Protein AF-A0A832VW55-F1 (afdb_monomer_lite)

Foldseek 3Di:
DDDPDDPPDAPQWDDDPDPPDDTDDGDPPPDWFPDKDWDDDPDPVCVVVVVVVLSVVCRHPVQWDWDQDPVVRTIMITHND

Structure (mmCIF, N/CA/C/O backbone):
data_AF-A0A832VW55-F1
#
_entry.id   AF-A0A832VW55-F1
#
loop_
_atom_site.group_PDB
_atom_site.id
_atom_site.type_symbol
_atom_site.label_atom_id
_atom_site.label_alt_id
_atom_site.label_comp_id
_atom_site.label_asym_id
_atom_site.label_entity_id
_atom_site.label_seq_id
_atom_site.pdbx_PDB_ins_code
_atom_site.Cartn_x
_atom_site.Cartn_y
_atom_site.Cartn_z
_atom_site.occupancy
_atom_site.B_iso_or_equiv
_atom_site.auth_seq_id
_atom_site.auth_comp_id
_atom_site.auth_asym_id
_atom_site.auth_atom_id
_atom_site.pdbx_PDB_model_num
ATOM 1 N N . PRO A 1 1 ? 7.788 11.865 -19.862 1.00 59.84 1 PRO A N 1
ATOM 2 C CA . PRO A 1 1 ? 6.536 11.237 -20.354 1.00 59.84 1 PRO A CA 1
ATOM 3 C C . PRO A 1 1 ? 5.971 10.287 -19.293 1.00 59.84 1 PRO A C 1
ATOM 5 O O . PRO A 1 1 ? 6.737 9.503 -18.744 1.00 59.84 1 PRO A O 1
ATOM 8 N N . ALA A 1 2 ? 4.678 10.385 -18.982 1.00 76.88 2 ALA A N 1
ATOM 9 C CA . ALA A 1 2 ? 3.989 9.466 -18.076 1.00 76.88 2 ALA A CA 1
ATOM 10 C C . ALA A 1 2 ? 3.062 8.553 -18.889 1.00 76.88 2 ALA A C 1
ATOM 12 O O . ALA A 1 2 ? 2.439 9.010 -19.849 1.00 76.88 2 ALA A O 1
ATOM 13 N N . LEU A 1 3 ? 2.996 7.273 -18.526 1.00 82.12 3 LEU A N 1
ATOM 14 C CA . LEU A 1 3 ? 2.092 6.299 -19.136 1.00 82.12 3 LEU A CA 1
ATOM 15 C C . LEU A 1 3 ? 0.806 6.226 -18.307 1.00 82.12 3 LEU A C 1
ATOM 17 O O . LEU A 1 3 ? 0.866 6.096 -17.087 1.00 82.12 3 LEU A O 1
ATOM 21 N N . LEU A 1 4 ? -0.349 6.307 -18.969 1.00 84.12 4 LEU A N 1
ATOM 22 C CA . LEU A 1 4 ? -1.664 6.195 -18.335 1.00 84.12 4 LEU A CA 1
ATOM 23 C C . LEU A 1 4 ? -2.260 4.805 -18.605 1.00 84.12 4 LEU A C 1
ATOM 25 O O . LEU A 1 4 ? -2.089 4.265 -19.695 1.00 84.12 4 LEU A O 1
ATOM 29 N N . GLY A 1 5 ? -2.991 4.246 -17.636 1.00 83.62 5 GLY A N 1
ATOM 30 C CA . GLY A 1 5 ? -3.730 2.984 -17.801 1.00 83.62 5 GLY A CA 1
ATOM 31 C C . GLY A 1 5 ? -2.969 1.716 -17.402 1.00 83.62 5 GLY A C 1
ATOM 32 O O . GLY A 1 5 ? -3.467 0.613 -17.610 1.00 83.62 5 GLY A O 1
ATOM 33 N N . LEU A 1 6 ? -1.785 1.849 -16.802 1.00 80.31 6 LEU A N 1
ATOM 34 C CA . LEU A 1 6 ? -1.033 0.720 -16.261 1.00 80.31 6 LEU A CA 1
ATOM 35 C C . LEU A 1 6 ? -1.550 0.364 -14.863 1.00 80.31 6 LEU A C 1
ATOM 37 O O . LEU A 1 6 ? -1.262 1.053 -13.891 1.00 80.31 6 LEU A O 1
ATOM 41 N N . ILE A 1 7 ? -2.322 -0.716 -14.773 1.00 74.00 7 ILE A N 1
ATOM 42 C CA . ILE A 1 7 ? -2.950 -1.173 -13.521 1.00 74.00 7 ILE A CA 1
ATOM 43 C C . ILE A 1 7 ? -2.017 -2.021 -12.638 1.00 74.00 7 ILE A C 1
ATOM 45 O O . ILE A 1 7 ? -2.116 -1.994 -11.409 1.00 74.00 7 ILE A O 1
ATOM 49 N N . GLU A 1 8 ? -1.104 -2.765 -13.261 1.00 76.94 8 GLU A N 1
ATOM 50 C CA . GLU A 1 8 ? -0.201 -3.700 -12.575 1.00 76.94 8 GLU A CA 1
ATOM 51 C C . GLU A 1 8 ? 1.201 -3.133 -12.353 1.00 76.94 8 GLU A C 1
ATOM 53 O O . GLU A 1 8 ? 1.956 -3.670 -11.545 1.00 76.94 8 GLU A O 1
ATOM 58 N N . ALA A 1 9 ? 1.544 -2.034 -13.029 1.00 78.44 9 ALA A N 1
ATOM 59 C CA . ALA A 1 9 ? 2.832 -1.391 -12.833 1.00 78.44 9 ALA A CA 1
ATOM 60 C C . ALA A 1 9 ? 2.913 -0.771 -11.431 1.00 78.44 9 ALA A C 1
ATOM 62 O O . ALA A 1 9 ? 1.950 -0.193 -10.914 1.00 78.44 9 ALA A O 1
ATOM 63 N N . ARG A 1 10 ? 4.087 -0.891 -10.820 1.00 75.50 10 ARG A N 1
ATOM 64 C CA . ARG A 1 10 ? 4.427 -0.302 -9.522 1.00 75.50 10 ARG A CA 1
ATOM 65 C C . ARG A 1 10 ? 5.701 0.526 -9.635 1.00 75.50 10 ARG A C 1
ATOM 67 O O . ARG A 1 10 ? 6.482 0.366 -10.577 1.00 75.50 10 ARG A O 1
ATOM 74 N N . ALA A 1 11 ? 5.919 1.404 -8.661 1.00 75.00 11 ALA A N 1
ATOM 75 C CA . ALA A 1 11 ? 7.168 2.146 -8.549 1.00 75.00 11 ALA A CA 1
ATOM 76 C C . ALA A 1 11 ? 8.372 1.184 -8.489 1.00 75.00 11 ALA A C 1
ATOM 78 O O . ALA A 1 11 ? 8.302 0.119 -7.880 1.00 75.00 11 ALA A O 1
ATOM 79 N N . GLY A 1 12 ? 9.465 1.543 -9.166 1.00 77.06 12 GLY A N 1
ATOM 80 C CA . GLY A 1 12 ? 10.683 0.726 -9.216 1.00 77.06 12 GLY A CA 1
ATOM 81 C C . GLY A 1 12 ? 10.658 -0.452 -10.196 1.00 77.06 12 GLY A C 1
ATOM 82 O O . GLY A 1 12 ? 11.653 -1.167 -10.289 1.00 77.06 12 GLY A O 1
ATOM 83 N N . GLN A 1 13 ? 9.569 -0.664 -10.943 1.00 79.94 13 GLN A N 1
ATOM 84 C CA . GLN A 1 13 ? 9.506 -1.706 -11.971 1.00 79.94 13 GLN A CA 1
ATOM 85 C C . GLN A 1 13 ? 9.991 -1.213 -13.339 1.00 79.94 13 GLN A C 1
ATOM 87 O O . GLN A 1 13 ? 9.797 -0.060 -13.721 1.00 79.94 13 GLN A O 1
ATOM 92 N N . THR A 1 14 ? 10.592 -2.125 -14.105 1.00 84.38 14 THR A N 1
ATOM 93 C CA . THR A 1 14 ? 10.991 -1.889 -15.499 1.00 84.38 14 THR A CA 1
ATOM 94 C C . THR A 1 14 ? 9.927 -2.453 -16.440 1.00 84.38 14 THR A C 1
ATOM 96 O O . THR A 1 14 ? 9.572 -3.624 -16.327 1.00 84.38 14 THR A O 1
ATOM 99 N N . LEU A 1 15 ? 9.438 -1.645 -17.387 1.00 84.69 15 LEU A N 1
ATOM 100 C CA . LEU A 1 15 ? 8.472 -2.065 -18.411 1.00 84.69 15 LEU A CA 1
ATOM 101 C C . LEU A 1 15 ? 9.166 -2.195 -19.769 1.00 84.69 15 LEU A C 1
ATOM 103 O O . LEU A 1 15 ? 9.821 -1.259 -20.224 1.00 84.69 15 LEU A O 1
ATOM 107 N N . SER A 1 16 ? 8.998 -3.342 -20.426 1.00 85.62 16 SER A N 1
ATOM 108 C CA . SER A 1 16 ? 9.563 -3.621 -21.749 1.00 85.62 16 SER A CA 1
ATOM 109 C C . SER A 1 16 ? 8.596 -4.451 -22.588 1.00 85.62 16 SER A C 1
ATOM 111 O O . SER A 1 16 ? 7.920 -5.342 -22.080 1.00 85.62 16 SER A O 1
ATOM 113 N N . THR A 1 17 ? 8.548 -4.167 -23.888 1.00 86.31 17 THR A N 1
ATOM 114 C CA . THR A 1 17 ? 7.835 -4.975 -24.891 1.00 86.31 17 THR A CA 1
ATOM 115 C C . THR A 1 17 ? 8.674 -6.151 -25.400 1.00 86.31 17 THR A C 1
ATOM 117 O O . THR A 1 17 ? 8.137 -7.075 -26.008 1.00 86.31 17 THR A O 1
ATOM 120 N N . VAL A 1 18 ? 9.986 -6.126 -25.155 1.00 89.00 18 VAL A N 1
ATOM 121 C CA . VAL A 1 18 ? 10.941 -7.168 -25.545 1.00 89.00 18 VAL A CA 1
ATOM 122 C C . VAL A 1 18 ? 11.089 -8.157 -24.390 1.00 89.00 18 VAL A C 1
ATOM 124 O O . VAL A 1 18 ? 11.352 -7.746 -23.256 1.00 89.00 18 VAL A O 1
ATOM 127 N N . LYS A 1 19 ? 10.914 -9.452 -24.680 1.00 79.19 19 LYS A N 1
ATOM 128 C CA . LYS A 1 19 ? 11.187 -10.540 -23.727 1.00 79.19 19 LYS A CA 1
ATOM 129 C C . LYS A 1 19 ? 12.691 -10.609 -23.434 1.00 79.19 19 LYS A C 1
ATOM 131 O O . LYS A 1 19 ? 13.490 -10.311 -24.314 1.00 79.19 19 LYS A O 1
ATOM 136 N N . ASP A 1 20 ? 13.053 -10.976 -22.205 1.00 79.81 20 ASP A N 1
ATOM 137 C CA . ASP A 1 20 ? 14.447 -11.126 -21.747 1.00 79.81 20 ASP A CA 1
ATOM 138 C C . ASP A 1 20 ? 15.278 -9.827 -21.720 1.00 79.81 20 ASP A C 1
ATOM 140 O O . ASP A 1 20 ? 16.495 -9.834 -21.907 1.00 79.81 20 ASP A O 1
ATOM 144 N N . VAL A 1 21 ? 14.631 -8.686 -21.457 1.00 83.12 21 VAL A N 1
ATOM 145 C CA . VAL A 1 21 ? 15.345 -7.423 -21.224 1.00 83.12 21 VAL A CA 1
ATOM 146 C C . VAL A 1 21 ? 16.068 -7.451 -19.873 1.00 83.12 21 VAL A C 1
ATOM 148 O O . VAL A 1 21 ? 15.534 -7.940 -18.876 1.00 83.12 21 VAL A O 1
ATOM 151 N N . ALA A 1 22 ? 17.269 -6.872 -19.824 1.00 80.88 22 ALA A N 1
ATOM 152 C CA . ALA A 1 22 ? 17.970 -6.645 -18.567 1.00 80.88 22 ALA A CA 1
ATOM 153 C C . ALA A 1 22 ? 17.163 -5.674 -17.688 1.00 80.88 22 ALA A C 1
ATOM 155 O O . ALA A 1 22 ? 16.896 -4.538 -18.083 1.00 80.88 22 ALA A O 1
ATOM 156 N N . ILE A 1 23 ? 16.753 -6.136 -16.509 1.00 81.44 23 ILE A N 1
ATOM 157 C CA . ILE A 1 23 ? 15.984 -5.342 -15.547 1.00 81.44 23 ILE A CA 1
ATOM 158 C C . ILE A 1 23 ? 16.934 -4.331 -14.891 1.00 81.44 23 ILE A C 1
ATOM 160 O O . ILE A 1 23 ? 18.063 -4.682 -14.540 1.00 81.44 23 ILE A O 1
ATOM 164 N N . PHE A 1 24 ? 16.489 -3.085 -14.711 1.00 79.88 24 PHE A N 1
ATOM 165 C CA . PHE A 1 24 ? 17.213 -2.131 -13.869 1.00 79.88 24 PHE A CA 1
ATOM 166 C C . PHE A 1 24 ? 17.205 -2.595 -12.407 1.00 79.88 24 PHE A C 1
ATOM 168 O O . PHE A 1 24 ? 16.361 -3.399 -12.008 1.00 79.88 24 PHE A O 1
ATOM 175 N N . GLU A 1 25 ? 18.151 -2.108 -11.603 1.00 73.06 25 GLU A N 1
ATOM 176 C CA . GLU A 1 25 ? 18.244 -2.500 -10.197 1.00 73.06 25 GLU A CA 1
ATOM 177 C C . GLU A 1 25 ? 16.919 -2.219 -9.474 1.00 73.06 25 GLU A C 1
ATOM 179 O O . GLU A 1 25 ? 16.455 -1.080 -9.393 1.00 73.06 25 GLU A O 1
ATOM 184 N N . GLY A 1 26 ? 16.276 -3.294 -9.013 1.00 68.81 26 GLY A N 1
ATOM 185 C CA . GLY A 1 26 ? 14.984 -3.215 -8.350 1.00 68.81 26 GLY A CA 1
ATOM 186 C C . GLY A 1 26 ? 15.114 -2.505 -7.010 1.00 68.81 26 GLY A C 1
ATOM 187 O O . GLY A 1 26 ? 16.023 -2.794 -6.229 1.00 68.81 26 GLY A O 1
ATOM 188 N N . ILE A 1 27 ? 14.176 -1.605 -6.724 1.00 67.69 27 ILE A N 1
ATOM 189 C CA . ILE A 1 27 ? 14.105 -0.945 -5.422 1.00 67.69 27 ILE A CA 1
ATOM 190 C C . ILE A 1 27 ? 13.828 -2.020 -4.365 1.00 67.69 27 ILE A C 1
ATOM 192 O O . ILE A 1 27 ? 12.762 -2.636 -4.347 1.00 67.69 27 ILE A O 1
ATOM 196 N N . LYS A 1 28 ? 14.802 -2.271 -3.486 1.00 66.94 28 LYS A N 1
ATOM 197 C CA . LYS A 1 28 ? 14.597 -3.109 -2.303 1.00 66.94 28 LYS A CA 1
ATOM 198 C C . LYS A 1 28 ? 13.971 -2.253 -1.210 1.00 66.94 28 LYS A C 1
ATOM 200 O O . LYS A 1 28 ? 14.659 -1.480 -0.550 1.00 66.94 28 LYS A O 1
ATOM 205 N N . TYR A 1 29 ? 12.671 -2.416 -1.011 1.00 64.06 29 TYR A N 1
ATOM 206 C CA . TYR A 1 29 ? 11.950 -1.855 0.128 1.00 64.06 29 TYR A CA 1
ATOM 207 C C . TYR A 1 29 ? 12.291 -2.679 1.379 1.00 64.06 29 TYR A C 1
ATOM 209 O O . TYR A 1 29 ? 11.622 -3.656 1.696 1.00 64.06 29 TYR A O 1
ATOM 217 N N . VAL A 1 30 ? 13.416 -2.356 2.026 1.00 58.88 30 VAL A N 1
ATOM 218 C CA . VAL A 1 30 ? 13.917 -3.058 3.232 1.00 58.88 30 VAL A CA 1
ATOM 219 C C . VAL A 1 30 ? 13.447 -2.410 4.536 1.00 58.88 30 VAL A C 1
ATOM 221 O O . VAL A 1 30 ? 13.826 -2.851 5.617 1.00 58.88 30 VAL A O 1
ATOM 224 N N . SER A 1 31 ? 12.663 -1.340 4.445 1.00 63.81 31 SER A N 1
ATOM 225 C CA . SER A 1 31 ? 12.185 -0.604 5.608 1.00 63.81 31 SER A CA 1
ATOM 226 C C . SER A 1 31 ? 10.969 -1.305 6.198 1.00 63.81 31 SER A C 1
ATOM 228 O O . SER A 1 31 ? 9.919 -1.387 5.564 1.00 63.81 31 SER A O 1
ATOM 230 N N . GLU A 1 32 ? 11.109 -1.808 7.423 1.00 66.00 32 GLU A N 1
ATOM 231 C CA . GLU A 1 32 ? 9.956 -2.229 8.211 1.00 66.00 32 GLU A CA 1
ATOM 232 C C . GLU A 1 32 ? 9.075 -1.002 8.497 1.00 66.00 32 GLU A C 1
ATOM 234 O O . GLU A 1 32 ? 9.602 0.078 8.789 1.00 66.00 32 GLU A O 1
ATOM 239 N N . PRO A 1 33 ? 7.742 -1.125 8.385 1.00 67.44 33 PRO A N 1
ATOM 240 C CA . PRO A 1 33 ? 6.849 -0.010 8.647 1.00 67.44 33 PRO A CA 1
ATOM 241 C C . PRO A 1 33 ? 6.995 0.448 10.102 1.00 67.44 33 PRO A C 1
ATOM 243 O O . PRO A 1 33 ? 6.911 -0.352 11.034 1.00 67.44 33 PRO A O 1
ATOM 246 N N . VAL A 1 34 ? 7.213 1.749 10.281 1.00 74.38 34 VAL A N 1
ATOM 247 C CA . VAL A 1 34 ? 7.530 2.372 11.575 1.00 74.38 34 VAL A CA 1
ATOM 248 C C . VAL A 1 34 ? 6.255 2.741 12.338 1.00 74.38 34 VAL A C 1
ATOM 250 O O . VAL A 1 34 ? 6.254 2.795 13.566 1.00 74.38 34 VAL A O 1
ATOM 253 N N . VAL A 1 35 ? 5.154 2.970 11.618 1.00 79.88 35 VAL A N 1
ATOM 254 C CA . VAL A 1 35 ? 3.868 3.397 12.177 1.00 79.88 35 VAL A CA 1
ATOM 255 C C . VAL A 1 35 ? 2.773 2.428 11.750 1.00 79.88 35 VAL A C 1
ATOM 257 O O . VAL A 1 35 ? 2.704 2.045 10.583 1.00 79.88 35 VAL A O 1
ATOM 260 N N . GLN A 1 36 ? 1.907 2.049 12.693 1.00 82.12 36 GLN A N 1
ATOM 261 C CA . GLN A 1 36 ? 0.716 1.233 12.454 1.00 82.12 36 GLN A CA 1
ATOM 262 C C . GLN A 1 36 ? -0.521 1.964 12.973 1.00 82.12 36 GLN A C 1
ATOM 264 O O . GLN A 1 36 ? -0.520 2.468 14.096 1.00 82.12 36 GLN A O 1
ATOM 269 N N . ILE A 1 37 ? -1.571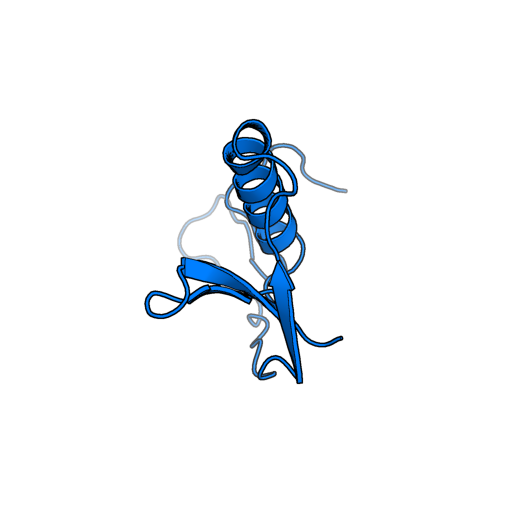 2.025 12.158 1.00 84.75 37 ILE A N 1
ATOM 270 C CA . ILE A 1 37 ? -2.836 2.687 12.482 1.00 84.75 37 ILE A CA 1
ATOM 271 C C . ILE A 1 37 ? -3.978 1.736 12.132 1.00 84.75 37 ILE A C 1
ATOM 273 O O . ILE A 1 37 ? -4.053 1.232 11.011 1.00 84.75 37 ILE A O 1
ATOM 277 N N . ALA A 1 38 ? -4.881 1.504 13.083 1.00 86.19 38 ALA A N 1
ATOM 278 C CA . ALA A 1 38 ? -6.139 0.816 12.821 1.00 86.19 38 ALA A CA 1
ATOM 279 C C . ALA A 1 38 ? -7.131 1.789 12.169 1.00 86.19 38 ALA A C 1
ATOM 281 O O . ALA A 1 38 ? -7.328 2.909 12.645 1.00 86.19 38 ALA A O 1
ATOM 282 N N . VAL A 1 39 ? -7.741 1.368 11.064 1.00 86.00 39 VAL A N 1
ATOM 283 C CA . VAL A 1 39 ? -8.724 2.142 10.310 1.00 86.00 39 VAL A CA 1
ATOM 284 C C . VAL A 1 39 ? -10.010 1.342 10.188 1.00 86.00 39 VAL A C 1
ATOM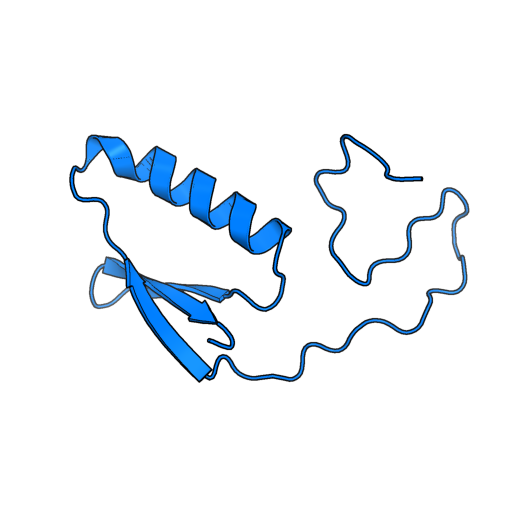 286 O O . VAL A 1 39 ? -10.012 0.176 9.796 1.00 86.00 39 VAL A O 1
ATOM 289 N N . GLU A 1 40 ? -11.122 2.009 10.478 1.00 85.50 40 GLU A N 1
ATOM 290 C CA . GLU A 1 40 ? -12.460 1.442 10.384 1.00 85.50 40 GLU A CA 1
ATOM 291 C C . GLU A 1 40 ? -13.380 2.382 9.597 1.00 85.50 40 GLU A C 1
ATOM 293 O O . GLU A 1 40 ? -13.253 3.612 9.632 1.00 85.50 40 GLU A O 1
ATOM 298 N N . ALA A 1 41 ? -14.332 1.805 8.866 1.00 84.75 41 ALA A N 1
ATOM 299 C CA . ALA A 1 41 ? -15.370 2.584 8.217 1.00 84.75 41 ALA A CA 1
ATOM 300 C C . ALA A 1 41 ? -16.383 3.076 9.259 1.00 84.75 41 ALA A C 1
ATOM 302 O O . ALA A 1 41 ? -17.033 2.284 9.932 1.00 84.75 41 ALA A O 1
ATOM 303 N N . LYS A 1 42 ? -16.610 4.394 9.314 1.00 87.19 42 LYS A N 1
ATOM 304 C CA . LYS A 1 42 ? -17.615 5.008 10.204 1.00 87.19 42 LYS A CA 1
ATOM 305 C C . LYS A 1 42 ? -19.025 4.429 10.028 1.00 87.19 42 LYS A C 1
ATOM 307 O O . LYS A 1 42 ? -19.820 4.433 10.965 1.00 87.19 42 LYS A O 1
ATOM 312 N N . TYR A 1 43 ? -19.352 3.979 8.818 1.00 89.25 43 TYR A N 1
ATOM 313 C CA . TYR A 1 43 ? -20.614 3.320 8.511 1.00 89.25 43 TYR A CA 1
ATOM 314 C C . TYR A 1 43 ? -20.354 2.020 7.739 1.00 89.25 43 TYR A C 1
ATOM 316 O O . TYR A 1 43 ? -19.555 2.035 6.800 1.00 89.25 43 TYR A O 1
ATOM 324 N N . PRO A 1 44 ? -21.104 0.933 8.011 1.00 84.06 44 PRO A N 1
ATOM 325 C CA . PRO A 1 44 ? -20.945 -0.347 7.310 1.00 84.06 44 PRO A CA 1
ATOM 326 C C . PRO A 1 44 ? -21.067 -0.243 5.782 1.00 84.06 44 PRO A C 1
ATOM 328 O O . PRO A 1 44 ? -20.393 -0.946 5.038 1.00 84.06 44 PRO A O 1
ATOM 331 N N . LYS A 1 45 ? -21.900 0.685 5.294 1.00 90.31 45 LYS A N 1
ATOM 332 C CA . LYS A 1 45 ? -22.104 0.943 3.858 1.00 90.31 45 LYS A CA 1
ATOM 333 C C . LYS A 1 45 ? -20.865 1.487 3.134 1.00 90.31 45 LYS A C 1
ATOM 335 O O . LYS A 1 45 ? -20.812 1.425 1.909 1.00 90.31 45 LYS A O 1
ATOM 340 N N . ASP A 1 46 ? -19.906 2.054 3.865 1.00 89.69 46 ASP A N 1
ATOM 341 C CA . ASP A 1 46 ? -18.702 2.663 3.297 1.00 89.69 46 ASP A CA 1
ATOM 342 C C . ASP A 1 46 ? -17.496 1.705 3.316 1.00 89.69 46 ASP A C 1
ATOM 344 O O . ASP A 1 46 ? -16.466 2.027 2.724 1.00 89.69 46 ASP A O 1
ATOM 348 N N . LEU A 1 47 ? -17.639 0.494 3.880 1.00 86.00 47 LEU A N 1
ATOM 349 C CA . LEU A 1 47 ? -16.617 -0.563 3.832 1.00 86.00 47 LEU A CA 1
ATOM 350 C C . LEU A 1 47 ? -16.096 -0.843 2.409 1.00 86.00 47 LEU A C 1
ATOM 352 O O . LEU A 1 47 ? -14.878 -0.860 2.231 1.00 86.00 47 LEU A O 1
ATOM 356 N N . PRO A 1 48 ? -16.943 -0.983 1.365 1.00 87.94 48 PRO A N 1
ATOM 357 C CA . PRO A 1 48 ? -16.445 -1.246 0.015 1.00 87.94 48 PRO A CA 1
ATOM 358 C C . PRO A 1 48 ? -15.587 -0.097 -0.528 1.00 87.94 48 PRO A C 1
ATOM 360 O O . PRO A 1 48 ? -14.613 -0.326 -1.241 1.00 87.94 48 PRO A O 1
ATOM 363 N N . LYS A 1 49 ? -15.926 1.150 -0.170 1.00 89.25 49 LYS A N 1
ATOM 364 C CA . LYS A 1 49 ? -15.162 2.334 -0.583 1.00 89.25 49 LYS A CA 1
ATOM 365 C C . LYS A 1 49 ? -13.828 2.422 0.144 1.00 89.25 49 LYS A C 1
ATOM 367 O O . LYS A 1 49 ? -12.844 2.806 -0.477 1.00 89.25 49 LYS A O 1
ATOM 372 N N . LEU A 1 50 ? -13.799 2.073 1.432 1.00 87.00 50 LEU A N 1
ATOM 373 C CA . LEU A 1 50 ? -12.566 2.011 2.210 1.00 87.00 50 LEU A CA 1
ATOM 374 C C . LEU A 1 50 ? -11.598 1.006 1.580 1.00 87.00 50 LEU A C 1
ATOM 376 O O . LEU A 1 50 ? -10.464 1.362 1.289 1.00 87.00 50 LEU A O 1
ATOM 380 N N . VAL A 1 51 ? -12.064 -0.211 1.288 1.00 85.50 51 VAL A N 1
ATOM 381 C CA . VAL A 1 51 ? -11.242 -1.258 0.659 1.00 85.50 51 VAL A CA 1
ATOM 382 C C . VAL A 1 51 ? -10.692 -0.806 -0.697 1.00 85.50 51 VAL A C 1
ATOM 384 O O . VAL A 1 51 ? -9.506 -0.983 -0.970 1.00 85.50 51 VAL A O 1
ATOM 387 N N . GLU A 1 52 ? -11.521 -0.181 -1.534 1.00 88.12 52 GLU A N 1
ATOM 388 C CA . GLU A 1 52 ? -11.087 0.342 -2.834 1.00 88.12 52 GLU A CA 1
ATOM 389 C C . GLU A 1 52 ? -10.051 1.469 -2.694 1.00 88.12 52 GLU A C 1
ATOM 391 O O . GLU A 1 52 ? -9.053 1.488 -3.416 1.00 88.12 52 GLU A O 1
ATOM 396 N N . ALA A 1 53 ? -10.249 2.392 -1.750 1.00 87.56 53 ALA A N 1
ATOM 397 C CA . ALA A 1 53 ? -9.297 3.464 -1.482 1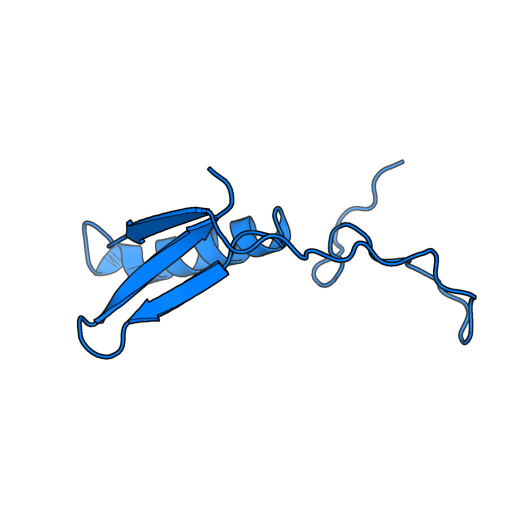.00 87.56 53 ALA A CA 1
ATOM 398 C C . ALA A 1 53 ? -7.953 2.913 -0.982 1.00 87.56 53 ALA A C 1
ATOM 400 O O . ALA A 1 53 ? -6.910 3.282 -1.515 1.00 87.56 53 ALA A O 1
ATOM 401 N N . LEU A 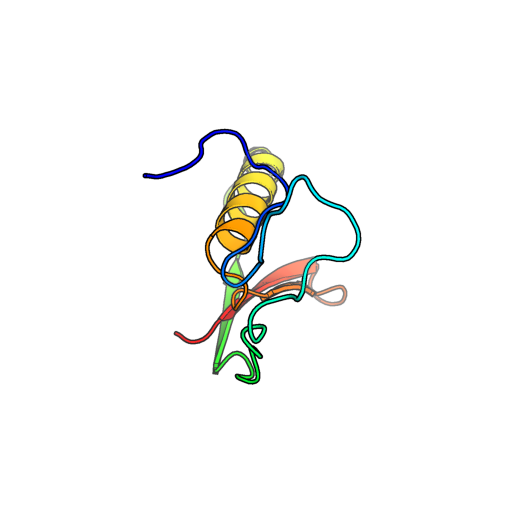1 54 ? -7.976 1.979 -0.027 1.00 85.25 54 LEU A N 1
ATOM 402 C CA . LEU A 1 54 ? -6.773 1.323 0.490 1.00 85.25 54 LEU A CA 1
ATOM 403 C C . LEU A 1 54 ? -6.007 0.608 -0.617 1.00 85.25 54 LEU A C 1
ATOM 405 O O . LEU A 1 54 ? -4.796 0.775 -0.735 1.00 85.25 54 LEU A O 1
ATOM 409 N N . ARG A 1 55 ? -6.721 -0.118 -1.485 1.00 84.25 55 ARG A N 1
ATOM 410 C CA . ARG A 1 55 ? -6.115 -0.797 -2.629 1.00 84.25 55 ARG A CA 1
ATOM 411 C C . ARG A 1 55 ? -5.371 0.181 -3.529 1.00 84.25 55 ARG A C 1
ATOM 413 O O . ARG A 1 55 ? -4.261 -0.138 -3.934 1.00 84.25 55 ARG A O 1
ATOM 420 N N . ARG A 1 56 ? -5.958 1.345 -3.834 1.00 84.25 56 ARG A N 1
ATOM 421 C CA . ARG A 1 56 ? -5.322 2.387 -4.660 1.00 84.25 56 ARG A CA 1
ATOM 422 C C . ARG A 1 56 ? -4.090 2.985 -3.994 1.00 84.25 56 ARG A C 1
ATOM 424 O O . ARG A 1 56 ? -3.074 3.122 -4.661 1.00 84.25 56 ARG A O 1
ATOM 431 N N . ILE A 1 57 ? -4.141 3.266 -2.695 1.00 83.06 57 ILE A N 1
ATOM 432 C CA . ILE A 1 57 ? -2.991 3.845 -1.991 1.00 83.06 57 ILE A CA 1
ATOM 433 C C . ILE A 1 57 ? -1.812 2.859 -1.977 1.00 83.06 57 ILE A C 1
ATOM 435 O O . ILE A 1 57 ? -0.686 3.263 -2.231 1.00 83.06 57 ILE A O 1
ATOM 439 N N . THR A 1 58 ? -2.053 1.556 -1.808 1.00 80.69 58 THR A N 1
ATOM 440 C CA . THR A 1 58 ? -0.994 0.532 -1.916 1.00 80.69 58 THR A CA 1
ATOM 441 C C . THR A 1 58 ? -0.406 0.408 -3.334 1.00 80.69 58 THR A C 1
ATOM 443 O O . THR A 1 58 ? 0.705 -0.090 -3.508 1.00 80.69 58 THR A O 1
ATOM 446 N N . ILE A 1 59 ? -1.130 0.833 -4.381 1.00 79.19 59 ILE A N 1
ATOM 447 C CA . ILE A 1 59 ? -0.564 0.940 -5.741 1.00 79.19 59 ILE A CA 1
ATOM 448 C C . ILE A 1 59 ? 0.440 2.088 -5.820 1.00 79.19 59 ILE A C 1
ATOM 450 O O . ILE A 1 59 ? 1.490 1.941 -6.447 1.00 79.19 59 ILE A O 1
ATOM 454 N N . GLU A 1 60 ? 0.078 3.219 -5.220 1.00 78.31 60 GLU A N 1
ATOM 455 C CA . GLU A 1 60 ? 0.854 4.455 -5.249 1.00 78.31 60 GLU A CA 1
ATOM 456 C C . GLU A 1 60 ? 2.104 4.361 -4.368 1.00 78.31 60 GLU A C 1
ATOM 458 O O . GLU A 1 60 ? 3.187 4.736 -4.819 1.00 78.31 60 GLU A O 1
ATOM 463 N N . ASP A 1 61 ? 1.973 3.803 -3.161 1.00 78.44 61 ASP A N 1
ATOM 464 C CA . ASP A 1 61 ? 3.079 3.578 -2.232 1.00 78.44 61 ASP A CA 1
ATOM 465 C C . ASP A 1 61 ? 3.243 2.083 -1.899 1.00 78.44 61 ASP A C 1
ATOM 467 O O . ASP A 1 61 ? 2.472 1.525 -1.110 1.00 78.44 61 ASP A O 1
ATOM 471 N N . PRO A 1 62 ? 4.270 1.414 -2.457 1.00 74.81 62 PRO A N 1
ATOM 472 C CA . PRO A 1 62 ? 4.550 0.012 -2.166 1.00 74.81 62 PRO A CA 1
ATOM 473 C C . PRO A 1 62 ? 5.062 -0.229 -0.736 1.00 74.81 62 PRO A C 1
ATOM 475 O O . PRO A 1 62 ? 5.107 -1.383 -0.314 1.0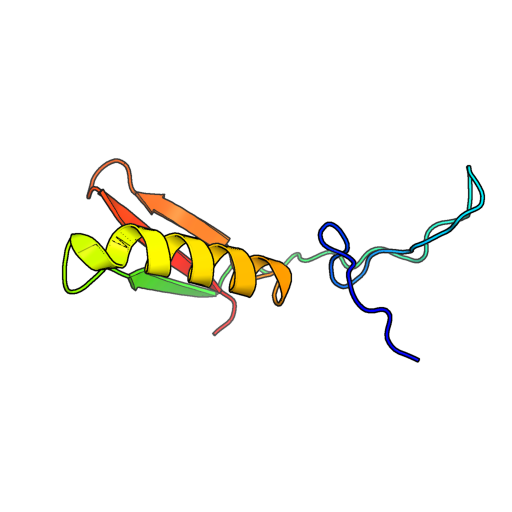0 74.81 62 PRO A O 1
ATOM 478 N N . ASN A 1 63 ? 5.435 0.816 0.015 1.00 77.81 63 ASN A N 1
ATOM 479 C CA . ASN A 1 63 ? 5.794 0.686 1.431 1.00 77.81 63 ASN A CA 1
ATOM 480 C C . ASN A 1 63 ? 4.566 0.592 2.341 1.00 77.81 63 ASN A C 1
ATOM 482 O O . ASN A 1 63 ? 4.705 0.245 3.516 1.00 77.81 63 ASN A O 1
ATOM 486 N N . LEU A 1 64 ? 3.371 0.907 1.828 1.00 80.25 64 LEU A N 1
ATOM 487 C CA . LEU A 1 64 ? 2.147 0.824 2.605 1.00 80.25 64 LEU A CA 1
ATOM 488 C C . LEU A 1 64 ? 1.641 -0.619 2.645 1.00 80.25 64 LEU A C 1
ATOM 490 O O . LEU A 1 64 ? 1.193 -1.182 1.645 1.00 80.25 64 LEU A O 1
ATOM 494 N N . VAL A 1 65 ? 1.652 -1.206 3.835 1.00 81.12 65 VAL A N 1
ATOM 495 C CA . VAL A 1 65 ? 1.175 -2.565 4.071 1.00 81.12 65 VAL A CA 1
ATOM 496 C C . VAL A 1 65 ? -0.191 -2.500 4.738 1.00 81.12 65 VAL A C 1
ATOM 498 O O . VAL A 1 65 ? -0.335 -1.970 5.835 1.00 81.12 65 VAL A O 1
ATOM 501 N N . VAL A 1 66 ? -1.201 -3.073 4.089 1.00 84.62 66 VAL A N 1
ATOM 502 C CA . VAL A 1 66 ? -2.552 -3.203 4.645 1.00 84.62 66 VAL A CA 1
ATOM 503 C C . VAL A 1 66 ? -2.750 -4.645 5.096 1.00 84.62 66 VAL A C 1
ATOM 505 O O . VAL A 1 66 ? -2.553 -5.576 4.314 1.00 84.62 66 VAL A O 1
ATOM 508 N N . LYS A 1 67 ? -3.128 -4.841 6.359 1.00 82.56 67 LYS A N 1
ATOM 509 C CA . LYS A 1 67 ? -3.441 -6.149 6.946 1.00 82.56 67 LYS A CA 1
ATOM 510 C C . LYS A 1 67 ? -4.799 -6.098 7.625 1.00 82.56 67 LYS A C 1
ATOM 512 O O . LYS A 1 67 ? -5.192 -5.068 8.156 1.00 82.56 67 LYS A O 1
ATOM 517 N N . ILE A 1 68 ? -5.502 -7.220 7.629 1.00 80.75 68 ILE A N 1
ATOM 518 C CA . ILE A 1 68 ? -6.719 -7.389 8.422 1.00 80.75 68 ILE A CA 1
ATOM 519 C C . ILE A 1 68 ? -6.305 -8.173 9.662 1.00 80.75 68 ILE A C 1
ATOM 521 O O . ILE A 1 68 ? -5.721 -9.248 9.538 1.00 80.75 68 ILE A O 1
ATOM 525 N N . ASN A 1 69 ? -6.542 -7.607 10.841 1.00 78.75 69 ASN A N 1
ATOM 526 C CA . ASN A 1 69 ? -6.336 -8.309 12.096 1.00 78.75 69 ASN A CA 1
ATOM 527 C C . ASN A 1 69 ? -7.501 -9.285 12.295 1.00 78.75 69 ASN A C 1
ATOM 529 O O . ASN A 1 69 ? -8.637 -8.861 12.482 1.00 78.75 69 ASN A O 1
ATOM 533 N N . GLU A 1 70 ? -7.231 -10.587 12.234 1.00 72.75 70 GLU A N 1
ATOM 534 C CA . GLU A 1 70 ? -8.258 -11.625 12.385 1.00 72.75 70 GLU A CA 1
ATOM 535 C C . GLU A 1 70 ? -8.790 -11.738 13.826 1.00 72.75 70 GLU A C 1
ATOM 537 O O . GLU A 1 70 ? -9.904 -12.220 14.017 1.00 72.75 70 GLU A O 1
ATOM 542 N N . GLU A 1 71 ? -8.045 -11.261 14.833 1.00 71.88 71 GLU A N 1
ATOM 543 C CA . GLU A 1 71 ? -8.470 -11.288 16.241 1.00 71.88 71 GLU A CA 1
ATOM 544 C C . GLU A 1 71 ? -9.428 -10.142 16.593 1.00 71.88 71 GLU A C 1
ATOM 546 O O . GLU A 1 71 ? -10.383 -10.356 17.339 1.00 71.88 71 GLU A O 1
ATOM 551 N N . SER A 1 72 ? -9.199 -8.933 16.062 1.00 73.94 72 SER A N 1
ATOM 552 C CA . SER A 1 72 ? -10.067 -7.768 16.313 1.00 73.94 72 SER A CA 1
ATOM 553 C C . SER A 1 72 ? -11.057 -7.471 15.182 1.00 73.94 72 SER A C 1
ATOM 555 O O . SER A 1 72 ? -12.022 -6.738 15.385 1.00 73.94 72 SER A O 1
ATOM 557 N N . GLY A 1 73 ? -10.846 -8.040 13.992 1.00 72.44 73 GLY A N 1
ATOM 558 C CA . GLY A 1 73 ? -11.609 -7.729 12.781 1.00 72.44 73 GLY A CA 1
ATOM 559 C C . GLY A 1 73 ? -11.260 -6.373 12.156 1.00 72.44 73 GLY A C 1
ATOM 560 O O . GLY A 1 73 ? -11.913 -5.949 11.203 1.00 72.44 73 GLY A O 1
ATOM 561 N N . GLU A 1 74 ? -10.247 -5.677 12.674 1.00 78.94 74 GLU A N 1
ATOM 562 C CA . GLU A 1 74 ? -9.882 -4.330 12.238 1.00 78.94 74 GLU A CA 1
ATOM 563 C C . GLU A 1 74 ? -8.928 -4.351 11.040 1.00 78.94 74 GLU A C 1
ATOM 565 O O . GLU A 1 74 ? -8.099 -5.250 10.878 1.00 78.94 74 GLU A O 1
ATOM 570 N N . THR A 1 75 ? -8.999 -3.316 10.200 1.00 85.06 75 THR A N 1
ATOM 571 C CA . THR A 1 75 ? -8.026 -3.123 9.118 1.00 85.06 75 THR A CA 1
ATOM 572 C C . THR A 1 75 ? -6.870 -2.270 9.628 1.00 85.06 75 THR A C 1
ATOM 574 O O . THR A 1 75 ? -7.049 -1.102 9.954 1.00 85.06 75 THR A O 1
ATOM 577 N N . VAL A 1 76 ? -5.673 -2.843 9.694 1.00 85.44 76 VAL A N 1
ATOM 578 C CA . VAL A 1 76 ? -4.449 -2.169 10.133 1.00 85.44 76 VAL A CA 1
ATOM 579 C C . VAL A 1 76 ? -3.640 -1.741 8.915 1.00 85.44 76 VAL A C 1
ATOM 581 O O . VAL A 1 76 ? -3.323 -2.549 8.040 1.00 85.44 76 VAL A O 1
ATOM 584 N N . ILE A 1 77 ? -3.286 -0.462 8.871 1.00 87.12 77 ILE A N 1
ATOM 585 C CA . ILE A 1 77 ? -2.407 0.125 7.863 1.00 87.12 77 ILE A CA 1
ATOM 586 C C . ILE A 1 77 ? -1.056 0.389 8.515 1.00 87.12 77 ILE A C 1
ATOM 588 O O . ILE A 1 77 ? -0.990 1.015 9.571 1.00 87.12 77 ILE A O 1
ATOM 592 N N . ALA A 1 78 ? 0.015 -0.071 7.881 1.00 85.94 78 ALA A N 1
ATOM 593 C CA . ALA A 1 78 ? 1.379 0.106 8.343 1.00 85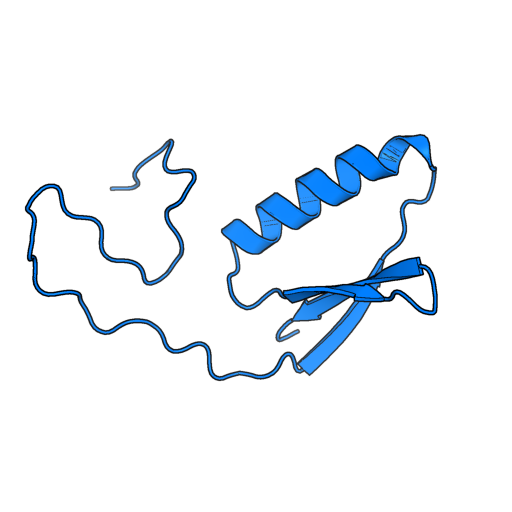.94 78 ALA A CA 1
ATOM 594 C C . ALA A 1 78 ? 2.217 0.815 7.268 1.00 85.94 78 ALA A C 1
ATOM 596 O O . ALA A 1 78 ? 2.159 0.440 6.098 1.00 85.94 78 ALA A O 1
ATOM 597 N N . GLY A 1 79 ? 2.989 1.830 7.655 1.00 81.75 79 GLY A N 1
ATOM 598 C CA . GLY A 1 79 ? 3.804 2.632 6.738 1.00 81.75 79 GLY A CA 1
ATOM 599 C C . GLY A 1 79 ? 5.003 3.288 7.423 1.00 81.75 79 GLY A C 1
ATOM 600 O O . GLY A 1 79 ? 5.240 3.093 8.616 1.00 81.75 79 GLY A O 1
ATOM 601 N N . MET A 1 80 ? 5.784 4.055 6.661 1.00 77.56 80 MET A N 1
ATOM 602 C CA . MET A 1 80 ? 7.019 4.689 7.148 1.00 77.56 80 MET A CA 1
ATOM 603 C C . MET A 1 80 ? 6.803 6.000 7.930 1.00 77.56 80 MET A C 1
ATOM 605 O O . MET A 1 80 ? 7.768 6.505 8.503 1.00 77.56 80 MET A O 1
ATOM 609 N N . GLY A 1 81 ? 5.565 6.503 8.015 1.00 59.53 81 GLY A N 1
ATOM 610 C CA . GLY A 1 81 ? 5.202 7.733 8.735 1.00 59.53 81 GLY A CA 1
ATOM 611 C C . GLY A 1 81 ? 4.436 8.717 7.870 1.00 59.53 81 GLY A C 1
ATOM 612 O O . GLY A 1 81 ? 4.947 9.044 6.779 1.00 59.53 81 GLY A O 1
#

Sequence (81 aa):
PALLGLIEARAGQTLSTVKDVAIFEGIKYVSEPVVQIAVEAKYPKDLPKLVEALRRITIEDPNLVVKINEESGETVIAGMG

Radius of gyration: 16.19 Å; chains: 1; bounding box: 40×23×42 Å

Secondary structure (DSSP, 8-state):
------SS--TT----SSTTPPPP---------SEEEEE--SSGGGHHHHHHHHHHHHHH-TT-EEEE-TTT--EEEEE--

pLDDT: mean 79.71, std 7.38, range [58.88, 90.31]